Protein AF-A0A8X6V3C3-F1 (afdb_monomer_lite)

Structure (mmCIF, N/CA/C/O backbone):
data_AF-A0A8X6V3C3-F1
#
_entry.id   AF-A0A8X6V3C3-F1
#
loop_
_atom_site.group_PDB
_atom_site.id
_atom_site.type_symbol
_atom_site.label_atom_id
_atom_site.label_alt_id
_atom_site.label_comp_id
_atom_site.label_asym_id
_atom_site.label_entity_id
_atom_site.label_seq_id
_atom_site.pdbx_PDB_ins_code
_atom_site.Cartn_x
_atom_site.Cartn_y
_atom_site.Cartn_z
_atom_site.occupancy
_atom_site.B_iso_or_equiv
_atom_site.auth_seq_id
_atom_site.auth_comp_id
_atom_site.auth_asym_id
_atom_site.auth_atom_id
_atom_site.pdbx_PDB_model_num
ATOM 1 N N . MET A 1 1 ? -5.253 -5.146 3.386 1.00 90.50 1 MET A N 1
ATOM 2 C CA . MET A 1 1 ? -5.861 -4.196 2.425 1.00 90.50 1 MET A CA 1
ATOM 3 C C . MET A 1 1 ? -7.128 -4.747 1.772 1.00 90.50 1 MET A C 1
ATOM 5 O O . MET A 1 1 ? -8.187 -4.200 2.031 1.00 90.50 1 MET A O 1
ATOM 9 N N . LEU A 1 2 ? -7.064 -5.825 0.975 1.00 94.56 2 LEU A N 1
ATOM 10 C CA . LEU A 1 2 ? -8.262 -6.389 0.322 1.00 94.56 2 LEU A CA 1
ATOM 11 C C . LEU A 1 2 ? -9.306 -6.902 1.319 1.00 94.56 2 LEU A C 1
ATOM 13 O O . LEU A 1 2 ? -10.484 -6.625 1.149 1.00 94.56 2 LEU A O 1
ATOM 17 N N . LEU A 1 3 ? -8.878 -7.568 2.394 1.00 93.75 3 LEU A N 1
ATOM 18 C CA . LEU A 1 3 ? -9.788 -7.989 3.463 1.00 93.75 3 LEU A CA 1
ATOM 19 C C . LEU A 1 3 ? -10.580 -6.808 4.050 1.00 93.75 3 LEU A C 1
ATOM 21 O O . LEU A 1 3 ? -11.784 -6.911 4.242 1.00 93.75 3 LEU A O 1
ATOM 25 N N . GLU A 1 4 ? -9.918 -5.674 4.279 1.00 94.00 4 GLU A N 1
ATOM 26 C CA . GLU A 1 4 ? -10.555 -4.459 4.803 1.00 94.00 4 GLU A CA 1
ATOM 27 C C . GLU A 1 4 ? -11.560 -3.871 3.805 1.00 94.00 4 GLU A C 1
ATOM 29 O O . GLU A 1 4 ? -12.639 -3.439 4.198 1.00 94.00 4 GLU A O 1
ATOM 34 N N . PHE A 1 5 ? -11.252 -3.933 2.507 1.00 94.25 5 PHE A N 1
ATOM 35 C CA . PHE A 1 5 ? -12.194 -3.555 1.457 1.00 94.25 5 PHE A CA 1
ATOM 36 C C . PHE A 1 5 ? -13.423 -4.476 1.417 1.00 94.25 5 PHE A C 1
ATOM 38 O O . PHE A 1 5 ? -14.543 -3.981 1.348 1.00 94.25 5 PHE A O 1
ATOM 45 N N . LEU A 1 6 ? -13.235 -5.797 1.515 1.00 94.44 6 LEU A N 1
ATOM 46 C CA . LEU A 1 6 ? -14.338 -6.769 1.545 1.00 94.44 6 LEU A CA 1
ATOM 47 C C . LEU A 1 6 ? -15.208 -6.637 2.803 1.00 94.44 6 LEU A C 1
ATOM 49 O O . LEU A 1 6 ? -16.403 -6.907 2.750 1.00 94.44 6 LEU A O 1
ATOM 53 N N . ARG A 1 7 ? -14.625 -6.186 3.919 1.00 94.44 7 ARG A N 1
ATOM 54 C CA . ARG A 1 7 ? -15.348 -5.838 5.153 1.00 94.44 7 ARG A CA 1
ATOM 55 C C . ARG A 1 7 ? -16.155 -4.541 5.041 1.00 94.44 7 ARG A C 1
ATOM 57 O O . ARG A 1 7 ? -16.932 -4.247 5.940 1.00 94.44 7 ARG A O 1
ATOM 64 N N . GLY A 1 8 ? -15.986 -3.775 3.961 1.00 93.00 8 GLY A N 1
ATOM 65 C CA . GLY A 1 8 ? -16.652 -2.487 3.768 1.00 93.00 8 GLY A CA 1
ATOM 66 C C . GLY A 1 8 ? -16.016 -1.334 4.547 1.00 93.00 8 GLY A C 1
ATOM 67 O O . GLY A 1 8 ? -16.604 -0.256 4.612 1.00 93.00 8 GLY A O 1
ATOM 68 N N . ASN A 1 9 ? -14.818 -1.533 5.105 1.00 93.94 9 ASN A N 1
ATOM 69 C CA . ASN A 1 9 ? -14.149 -0.522 5.915 1.00 93.94 9 ASN A CA 1
ATOM 70 C C . ASN A 1 9 ? -13.674 0.647 5.047 1.00 93.94 9 ASN A C 1
ATOM 72 O O . ASN A 1 9 ? -13.186 0.475 3.922 1.00 93.94 9 ASN A O 1
ATOM 76 N N . ASN A 1 10 ? -13.787 1.859 5.585 1.00 92.50 10 ASN A N 1
ATOM 77 C CA . ASN A 1 10 ? -13.278 3.053 4.916 1.00 92.50 10 ASN A CA 1
ATOM 78 C C . ASN A 1 10 ? -11.744 3.170 5.051 1.00 92.50 10 ASN A C 1
ATOM 80 O O . ASN A 1 10 ? -11.089 2.398 5.748 1.00 92.50 10 ASN A O 1
ATOM 84 N N . THR A 1 11 ? -11.140 4.147 4.369 1.00 93.44 11 THR A N 1
ATOM 85 C CA . THR A 1 11 ? -9.677 4.333 4.349 1.00 93.44 11 THR A CA 1
ATOM 86 C C . THR A 1 11 ? -9.064 4.481 5.745 1.00 93.44 11 THR A C 1
ATOM 88 O O . THR A 1 11 ? -7.972 3.966 5.983 1.00 93.44 11 THR A O 1
ATOM 91 N N . MET A 1 12 ? -9.737 5.191 6.654 1.00 93.75 12 MET A N 1
ATOM 92 C CA . MET A 1 12 ? -9.214 5.474 7.993 1.00 93.75 12 MET A CA 1
ATOM 93 C C . MET A 1 12 ? -9.323 4.254 8.902 1.00 93.75 12 MET A C 1
ATOM 95 O O . MET A 1 12 ? -8.370 3.941 9.611 1.00 93.75 12 MET A O 1
ATOM 99 N N . GLU A 1 13 ? -10.438 3.531 8.823 1.00 94.69 13 GLU A N 1
ATOM 100 C CA . GLU A 1 13 ? -10.630 2.253 9.514 1.00 94.69 13 GLU A CA 1
ATOM 101 C C . GLU A 1 13 ? -9.633 1.207 9.028 1.00 94.69 13 GLU A C 1
ATOM 103 O O . GLU A 1 13 ? -8.964 0.579 9.840 1.00 94.69 13 GLU A O 1
ATOM 108 N N . ALA A 1 14 ? -9.457 1.074 7.710 1.00 94.44 14 ALA A N 1
ATOM 109 C CA . ALA A 1 14 ? -8.476 0.163 7.139 1.00 94.44 14 ALA A CA 1
ATOM 110 C C . ALA A 1 14 ? -7.053 0.513 7.599 1.00 94.44 14 ALA A C 1
ATOM 112 O O . ALA A 1 14 ? -6.296 -0.386 7.953 1.00 94.44 14 ALA A O 1
ATOM 113 N N . LYS A 1 15 ? -6.689 1.805 7.636 1.00 95.12 15 LYS A N 1
ATOM 114 C CA . LYS A 1 15 ? -5.390 2.248 8.163 1.00 95.12 15 LYS A CA 1
ATOM 115 C C . LYS A 1 15 ? -5.244 1.868 9.634 1.00 95.12 15 LYS A C 1
ATOM 117 O O . LYS A 1 15 ? -4.261 1.231 9.973 1.00 95.12 15 LYS A O 1
ATOM 122 N N . ARG A 1 16 ? -6.224 2.201 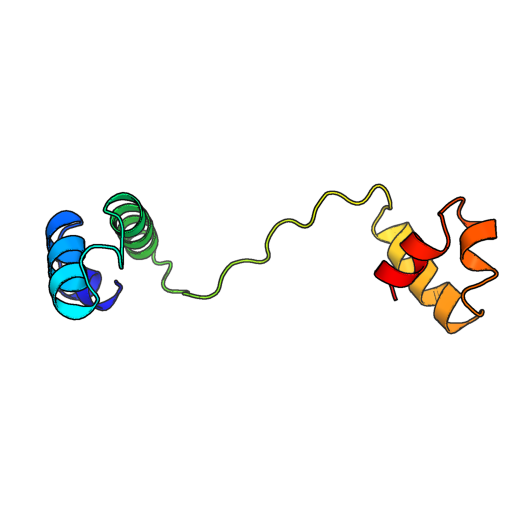10.478 1.00 94.88 16 ARG A N 1
ATOM 123 C CA . ARG A 1 16 ? -6.214 1.873 11.910 1.00 94.88 16 ARG A CA 1
ATOM 124 C C . ARG A 1 16 ? -6.077 0.369 12.142 1.00 94.88 16 ARG A C 1
ATOM 126 O O . ARG A 1 16 ? -5.162 -0.048 12.831 1.00 94.88 16 ARG A O 1
ATOM 133 N N . ASN A 1 17 ? -6.912 -0.442 11.499 1.00 93.94 17 ASN A N 1
ATOM 134 C CA . ASN A 1 17 ? -6.890 -1.897 11.655 1.00 93.94 17 ASN A CA 1
ATOM 135 C C . ASN A 1 17 ? -5.563 -2.511 11.184 1.00 93.94 17 ASN A C 1
ATOM 137 O O . ASN A 1 17 ? -5.082 -3.476 11.770 1.00 93.94 17 ASN A O 1
ATOM 141 N N . LEU A 1 18 ? -4.962 -1.966 10.121 1.00 93.19 18 LEU A N 1
ATOM 142 C CA . LEU A 1 18 ? -3.649 -2.408 9.653 1.00 93.19 18 LEU A CA 1
ATOM 143 C C . LEU A 1 18 ? -2.531 -1.948 10.594 1.00 93.19 18 LEU A C 1
ATOM 145 O O . LEU A 1 18 ? -1.634 -2.735 10.875 1.00 93.19 18 LEU A O 1
ATOM 149 N N . SER A 1 19 ? -2.596 -0.722 11.109 1.00 94.4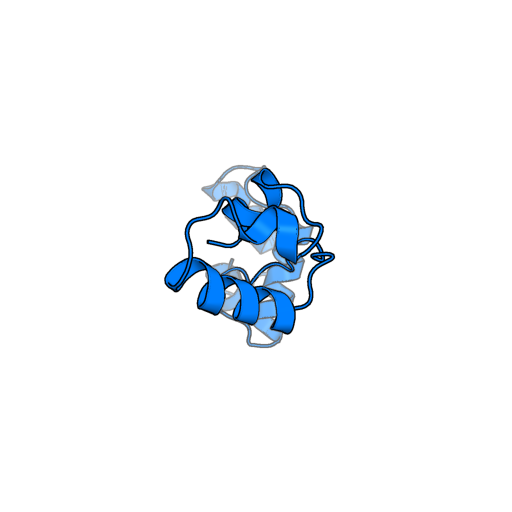4 19 SER A N 1
ATOM 150 C CA . SER A 1 19 ? -1.638 -0.201 12.085 1.00 94.44 19 SER A CA 1
ATOM 151 C C . SER A 1 19 ? -1.697 -0.957 13.417 1.00 94.44 19 SER A C 1
ATOM 153 O O . SER A 1 19 ? -0.650 -1.240 13.990 1.00 94.44 19 SER A O 1
ATOM 155 N N . ASP A 1 20 ? -2.886 -1.373 13.861 1.00 93.88 20 ASP A N 1
ATOM 156 C CA . ASP A 1 20 ? -3.080 -2.163 15.085 1.00 93.88 20 ASP A CA 1
ATOM 157 C C . ASP A 1 20 ? -2.400 -3.547 14.997 1.00 93.88 20 ASP A C 1
ATOM 159 O O . ASP A 1 20 ? -1.933 -4.076 16.003 1.00 93.88 20 ASP A O 1
ATOM 163 N N . VAL A 1 21 ? -2.324 -4.143 13.798 1.00 94.75 21 VAL A N 1
ATOM 164 C CA . VAL A 1 21 ? -1.757 -5.490 13.581 1.00 94.75 21 VAL A CA 1
ATOM 165 C C . VAL A 1 21 ? -0.286 -5.451 13.162 1.00 94.75 21 VAL A C 1
ATOM 167 O O . VAL A 1 21 ? 0.498 -6.296 13.588 1.00 94.75 21 VAL A O 1
ATOM 170 N N . PHE A 1 22 ? 0.093 -4.500 12.306 1.00 92.88 22 PHE A N 1
ATOM 171 C CA . PHE A 1 22 ? 1.410 -4.453 11.657 1.00 92.88 22 PHE A CA 1
ATOM 172 C C . PHE A 1 22 ? 2.306 -3.305 12.154 1.00 92.88 22 PHE A C 1
ATOM 174 O O . PHE A 1 22 ? 3.465 -3.230 11.752 1.00 92.88 22 PHE A O 1
ATOM 181 N N . GLY A 1 23 ? 1.795 -2.429 13.023 1.00 92.44 23 GLY A N 1
ATOM 182 C CA . GLY A 1 23 ? 2.491 -1.247 13.537 1.00 92.44 23 GLY A CA 1
ATOM 183 C C . GLY A 1 23 ? 2.116 0.049 12.808 1.00 92.44 23 GLY A C 1
ATOM 184 O O . GLY A 1 23 ? 1.696 0.043 11.650 1.00 92.44 23 GLY A O 1
ATOM 185 N N . GLU A 1 24 ? 2.289 1.189 13.486 1.00 89.81 24 GLU A N 1
ATOM 186 C CA . GLU A 1 24 ? 1.814 2.507 13.024 1.00 89.81 24 GLU A CA 1
ATOM 187 C C . GLU A 1 24 ? 2.360 2.907 11.639 1.00 89.81 24 GLU A C 1
ATOM 189 O O . GLU A 1 24 ? 1.638 3.498 10.836 1.00 89.81 24 GLU A O 1
ATOM 194 N N . GLU A 1 25 ? 3.597 2.519 11.319 1.00 90.25 25 GLU A N 1
ATOM 195 C CA . GLU A 1 25 ? 4.271 2.856 10.056 1.00 90.25 25 GLU A CA 1
ATOM 196 C C . GLU A 1 25 ? 4.022 1.855 8.916 1.00 90.25 25 GLU A C 1
ATOM 198 O O . GLU A 1 25 ? 4.502 2.057 7.801 1.00 90.25 25 GLU A O 1
ATOM 203 N N . ALA A 1 26 ? 3.253 0.786 9.152 1.00 91.00 26 ALA A N 1
ATOM 204 C CA . ALA A 1 26 ? 3.046 -0.266 8.157 1.00 91.00 26 ALA A CA 1
ATOM 205 C C . ALA A 1 26 ? 2.373 0.247 6.875 1.00 91.00 26 ALA A C 1
ATOM 207 O O . ALA A 1 26 ? 2.704 -0.183 5.768 1.00 91.00 26 ALA A O 1
ATOM 208 N N . VAL A 1 27 ? 1.411 1.168 7.010 1.00 92.19 27 VAL A N 1
ATOM 209 C CA . VAL A 1 27 ? 0.687 1.754 5.878 1.00 92.19 27 VAL A CA 1
ATOM 210 C C . VAL A 1 27 ? 0.318 3.213 6.118 1.00 92.19 27 VAL A C 1
ATOM 212 O O . VAL A 1 27 ? -0.189 3.604 7.165 1.00 92.19 27 VAL A O 1
ATOM 215 N N . THR A 1 28 ? 0.479 4.033 5.080 1.00 94.25 28 THR A N 1
ATOM 216 C CA . THR A 1 28 ? -0.038 5.406 5.093 1.00 94.25 28 THR A CA 1
ATOM 217 C C . THR A 1 28 ? -1.505 5.447 4.662 1.00 94.25 28 THR A C 1
ATOM 219 O O . THR A 1 28 ? -1.970 4.611 3.878 1.00 94.25 28 THR A O 1
ATOM 222 N N . ALA A 1 29 ? -2.230 6.487 5.085 1.00 93.75 29 ALA A N 1
ATOM 223 C CA . ALA A 1 29 ? -3.595 6.738 4.617 1.00 93.75 29 ALA A CA 1
ATOM 224 C C . ALA A 1 29 ? -3.667 6.870 3.080 1.00 93.75 29 ALA A C 1
ATOM 226 O O . ALA A 1 29 ? -4.603 6.378 2.451 1.00 93.75 29 ALA A O 1
ATOM 227 N N . ARG A 1 30 ? -2.635 7.455 2.452 1.00 95.69 30 ARG A N 1
ATOM 228 C CA . ARG A 1 30 ? -2.531 7.586 0.989 1.00 95.69 30 ARG A CA 1
ATOM 229 C C . ARG A 1 30 ? -2.412 6.229 0.296 1.00 95.69 30 ARG A C 1
ATOM 231 O O . ARG A 1 30 ? -3.042 6.014 -0.740 1.00 95.69 30 ARG A O 1
ATOM 238 N N . THR A 1 31 ? -1.622 5.312 0.855 1.00 94.19 31 THR A N 1
ATOM 239 C CA . THR A 1 31 ? -1.526 3.931 0.361 1.00 94.19 31 THR A CA 1
ATOM 240 C C . THR A 1 31 ? -2.879 3.238 0.468 1.00 94.19 31 THR A C 1
ATOM 242 O O . THR A 1 31 ? -3.333 2.634 -0.505 1.00 94.19 31 THR A O 1
ATOM 245 N N . CYS A 1 32 ? -3.562 3.399 1.604 1.00 95.00 32 CYS A N 1
ATOM 246 C CA . CYS A 1 32 ? -4.880 2.814 1.819 1.00 95.00 32 CYS A CA 1
ATOM 247 C C . CYS A 1 32 ? -5.899 3.312 0.785 1.00 95.00 32 CYS A C 1
ATOM 249 O O . CYS A 1 32 ? -6.563 2.513 0.126 1.00 95.00 32 CYS A O 1
ATOM 251 N N . GLN A 1 33 ? -5.955 4.627 0.567 1.00 95.88 33 GLN A N 1
ATOM 252 C CA . GLN A 1 33 ? -6.851 5.248 -0.405 1.00 95.88 33 GLN A CA 1
ATOM 253 C C . GLN A 1 33 ? -6.610 4.728 -1.828 1.00 95.88 33 GLN A C 1
ATOM 255 O O . GLN A 1 33 ? -7.562 4.386 -2.528 1.00 95.88 33 GLN A O 1
ATOM 260 N N . ARG A 1 34 ? -5.341 4.644 -2.255 1.00 95.19 34 ARG A N 1
ATOM 261 C CA . ARG A 1 34 ? -4.968 4.140 -3.587 1.00 95.19 34 ARG A CA 1
ATOM 262 C C . ARG A 1 34 ? -5.454 2.710 -3.808 1.00 95.19 34 ARG A C 1
ATOM 264 O O . ARG A 1 34 ? -6.016 2.421 -4.859 1.00 95.19 34 ARG A O 1
ATOM 271 N N . TRP A 1 35 ? -5.268 1.832 -2.826 1.00 95.50 35 TRP A N 1
ATOM 272 C CA . TRP A 1 35 ? -5.723 0.447 -2.930 1.00 95.50 35 TRP A CA 1
ATOM 273 C C . TRP A 1 35 ? -7.245 0.323 -2.919 1.00 95.50 35 TRP A C 1
ATOM 275 O O . TRP A 1 35 ? -7.791 -0.382 -3.761 1.00 95.50 35 TRP A O 1
ATOM 285 N N . LEU A 1 36 ? -7.945 1.043 -2.036 1.00 94.69 36 LEU A N 1
ATOM 286 C CA . LEU A 1 36 ? -9.412 1.036 -2.023 1.00 94.69 36 LEU A CA 1
ATOM 287 C C . LEU A 1 36 ? -9.989 1.533 -3.357 1.00 94.69 36 LEU A C 1
ATOM 289 O O . LEU A 1 36 ? -10.960 0.965 -3.847 1.00 94.69 36 LEU A O 1
ATOM 293 N N . ALA A 1 37 ? -9.382 2.553 -3.970 1.00 95.06 37 ALA A N 1
ATOM 294 C CA . ALA A 1 37 ? -9.773 3.021 -5.297 1.00 95.06 37 ALA A CA 1
ATOM 295 C C . ALA A 1 37 ? -9.552 1.947 -6.378 1.00 95.06 37 ALA A C 1
ATOM 297 O O . ALA A 1 37 ? -10.450 1.706 -7.181 1.00 95.06 37 ALA A O 1
ATOM 298 N N . LYS A 1 38 ? -8.404 1.252 -6.364 1.00 94.62 38 LYS A N 1
ATOM 299 C CA . LYS A 1 38 ? -8.129 0.125 -7.274 1.00 94.62 38 LYS A CA 1
ATOM 300 C C . LYS A 1 38 ? -9.164 -0.996 -7.134 1.00 94.62 38 LYS A C 1
ATOM 302 O O . LYS A 1 38 ? -9.694 -1.456 -8.141 1.00 94.62 38 LYS A O 1
ATOM 307 N N . PHE A 1 39 ? -9.513 -1.383 -5.908 1.00 95.31 39 PHE A N 1
ATOM 308 C CA . PHE A 1 39 ? -10.496 -2.443 -5.671 1.00 95.31 39 PHE A CA 1
ATOM 309 C C . PHE A 1 39 ? -11.909 -2.065 -6.126 1.00 95.31 39 PHE A C 1
ATOM 311 O O . PHE A 1 39 ? -12.608 -2.903 -6.688 1.00 95.31 39 PHE A O 1
ATOM 318 N N . ARG A 1 40 ? -12.316 -0.797 -5.973 1.00 94.62 40 ARG A N 1
ATOM 319 C CA . ARG A 1 40 ? -13.595 -0.293 -6.516 1.00 94.62 40 ARG A CA 1
ATOM 320 C C . ARG A 1 40 ? -13.674 -0.387 -8.040 1.00 94.62 40 ARG A C 1
ATOM 322 O O . ARG A 1 40 ? -14.764 -0.523 -8.579 1.00 94.62 40 ARG A O 1
ATOM 329 N N . LEU A 1 41 ? -12.529 -0.322 -8.714 1.00 95.69 41 LEU A N 1
ATOM 330 C CA . LEU A 1 41 ? -12.403 -0.481 -10.163 1.00 95.69 41 LEU A CA 1
ATOM 331 C C . LEU A 1 41 ? -12.218 -1.952 -10.591 1.00 95.69 41 LEU A C 1
ATOM 333 O O . LEU A 1 41 ? -12.025 -2.219 -11.771 1.00 95.69 41 LEU A O 1
ATOM 337 N N . GLY A 1 42 ? -12.256 -2.907 -9.653 1.00 94.75 42 GLY A N 1
ATOM 338 C CA . GLY A 1 42 ? -12.085 -4.336 -9.935 1.00 94.75 42 GLY A CA 1
ATOM 339 C C . GLY A 1 42 ? -10.630 -4.803 -10.064 1.00 94.75 42 GLY A C 1
ATOM 340 O O . GLY A 1 42 ? -10.385 -5.951 -10.430 1.00 94.75 42 GLY A O 1
ATOM 341 N N . TYR A 1 43 ? -9.645 -3.955 -9.749 1.00 94.31 43 TYR A N 1
ATOM 342 C CA . TYR A 1 43 ? -8.231 -4.335 -9.789 1.00 94.31 43 TYR A CA 1
ATOM 343 C C . TYR A 1 43 ? -7.804 -5.008 -8.484 1.00 94.31 43 TYR A C 1
ATOM 345 O O . TYR A 1 43 ? -7.459 -4.336 -7.512 1.00 94.31 43 TYR A O 1
ATOM 353 N N . PHE A 1 44 ? -7.780 -6.341 -8.484 1.00 93.00 44 PHE A N 1
ATOM 354 C CA . PHE A 1 44 ? -7.398 -7.161 -7.325 1.00 93.00 44 PHE A CA 1
ATOM 355 C C . PHE A 1 44 ? -5.974 -7.734 -7.395 1.00 93.00 44 PHE A C 1
ATOM 357 O O . PHE A 1 44 ? -5.555 -8.444 -6.483 1.00 93.00 44 PHE A O 1
ATOM 364 N N . SER A 1 45 ? -5.218 -7.431 -8.456 1.00 90.25 45 SER A N 1
ATOM 365 C CA . SER A 1 45 ? -3.822 -7.863 -8.574 1.00 90.25 45 SER A CA 1
ATOM 366 C C . SER A 1 45 ? -2.924 -7.105 -7.596 1.00 90.25 45 SER A C 1
ATOM 368 O O . SER A 1 45 ? -2.948 -5.874 -7.535 1.00 90.25 45 SER A O 1
ATOM 370 N N . PHE A 1 46 ? -2.102 -7.855 -6.863 1.00 88.44 46 PHE A N 1
ATOM 371 C CA . PHE A 1 46 ? -1.053 -7.324 -5.987 1.00 88.44 46 PHE A CA 1
ATOM 372 C C . PHE A 1 46 ? 0.328 -7.303 -6.639 1.00 88.44 46 PHE A C 1
ATOM 374 O O . PHE A 1 46 ? 1.284 -6.837 -6.025 1.00 88.44 46 PHE A O 1
ATOM 381 N N . ILE A 1 47 ? 0.437 -7.823 -7.861 1.00 89.50 47 ILE A N 1
ATOM 382 C CA . ILE A 1 47 ? 1.688 -7.822 -8.605 1.00 89.50 47 ILE A CA 1
ATOM 383 C C . ILE A 1 47 ? 1.921 -6.414 -9.142 1.00 89.50 47 ILE A C 1
ATOM 385 O O . ILE A 1 47 ? 1.041 -5.842 -9.790 1.00 89.50 47 ILE A O 1
ATOM 389 N N . ASP A 1 48 ? 3.101 -5.866 -8.855 1.00 86.00 48 ASP A N 1
ATOM 390 C CA . ASP A 1 48 ? 3.555 -4.618 -9.457 1.00 86.00 48 ASP A CA 1
ATOM 391 C C . ASP A 1 48 ? 3.564 -4.778 -10.982 1.00 86.00 48 ASP A C 1
ATOM 393 O O . ASP A 1 48 ? 4.162 -5.708 -11.527 1.00 86.00 48 ASP A O 1
ATOM 397 N N . GLU A 1 49 ? 2.905 -3.852 -11.674 1.00 84.44 49 GLU A N 1
ATOM 398 C CA . GLU A 1 49 ? 3.011 -3.756 -13.126 1.00 84.44 49 GLU A CA 1
ATOM 399 C C . GLU A 1 49 ? 4.470 -3.518 -13.525 1.00 84.44 49 GLU A C 1
ATOM 401 O O . GLU A 1 49 ? 5.255 -2.929 -12.768 1.00 84.44 49 GLU A O 1
ATOM 406 N N . SER A 1 50 ? 4.837 -3.968 -14.730 1.00 84.25 50 SER A N 1
ATOM 407 C CA . SER A 1 50 ? 6.178 -3.758 -15.267 1.00 84.25 50 SER A CA 1
ATOM 408 C C . SER A 1 50 ? 6.528 -2.279 -15.173 1.00 84.25 50 SER A C 1
ATOM 410 O O . SER A 1 50 ? 5.889 -1.433 -15.805 1.00 84.25 50 SER A O 1
ATOM 412 N N . ARG A 1 51 ? 7.537 -1.955 -14.367 1.00 80.75 51 ARG A N 1
ATOM 413 C CA . ARG A 1 51 ? 7.955 -0.567 -14.223 1.00 80.75 51 ARG A CA 1
ATOM 414 C C . ARG A 1 51 ? 8.546 -0.101 -15.542 1.00 80.75 51 ARG A C 1
ATOM 416 O O . ARG A 1 51 ? 9.305 -0.832 -16.175 1.00 80.75 51 ARG A O 1
ATOM 423 N N . SER A 1 52 ? 8.225 1.127 -15.939 1.00 78.38 52 SER A N 1
ATOM 424 C CA . SER A 1 52 ? 8.897 1.761 -17.067 1.00 78.38 52 SER A CA 1
ATOM 425 C C . SER A 1 52 ? 10.402 1.750 -16.797 1.00 78.38 52 SER A C 1
ATOM 427 O O . SER A 1 52 ? 10.859 2.337 -15.809 1.00 78.38 52 SER A O 1
ATOM 429 N N . ARG A 1 53 ? 11.174 1.069 -17.649 1.00 73.94 53 ARG A N 1
ATOM 430 C CA . ARG A 1 53 ? 12.635 1.156 -17.595 1.00 73.94 53 ARG A CA 1
ATOM 431 C C . ARG A 1 53 ? 13.035 2.603 -17.881 1.00 73.94 53 ARG A C 1
ATOM 433 O O . ARG A 1 53 ? 12.307 3.344 -18.544 1.00 73.94 53 ARG A O 1
ATOM 440 N N . ARG A 1 54 ? 14.207 3.011 -17.390 1.00 78.50 54 ARG A N 1
ATOM 441 C CA . ARG A 1 54 ? 14.840 4.248 -17.857 1.00 78.50 54 ARG A CA 1
ATOM 442 C C . ARG A 1 54 ? 14.882 4.205 -19.393 1.00 78.50 54 ARG A C 1
ATOM 444 O O . ARG A 1 54 ? 15.319 3.175 -19.910 1.00 78.50 54 ARG A O 1
ATOM 451 N N . PRO A 1 55 ? 14.431 5.257 -20.100 1.00 68.44 55 PRO A N 1
ATOM 452 C CA . PRO A 1 55 ? 14.445 5.263 -21.556 1.00 68.44 55 PRO A CA 1
ATOM 453 C C . PRO A 1 55 ? 15.870 4.984 -22.036 1.00 68.44 55 PRO A C 1
ATOM 455 O O . PRO A 1 55 ? 16.812 5.687 -21.660 1.00 68.44 55 PRO A O 1
ATOM 458 N N . SER A 1 56 ? 16.032 3.898 -22.787 1.00 64.31 56 SER A N 1
ATOM 459 C CA . SER A 1 56 ? 17.289 3.563 -23.438 1.00 64.31 56 SER A CA 1
ATOM 460 C C . SER A 1 56 ? 17.441 4.447 -24.669 1.00 64.31 56 SER A C 1
ATOM 462 O O . SER A 1 56 ? 16.508 4.610 -25.448 1.00 64.31 56 SER A O 1
ATOM 464 N N . ASN A 1 57 ? 18.644 4.977 -24.893 1.00 71.31 57 ASN A N 1
ATOM 465 C CA . ASN A 1 57 ? 18.973 5.682 -26.140 1.00 71.31 57 ASN A CA 1
ATOM 466 C C . ASN A 1 57 ? 19.031 4.734 -27.357 1.00 71.31 57 ASN A C 1
ATOM 468 O O . ASN A 1 57 ? 19.316 5.166 -28.469 1.00 71.31 57 ASN A O 1
ATOM 472 N N . ILE A 1 58 ? 18.814 3.436 -27.138 1.00 66.88 58 ILE A N 1
ATOM 473 C CA . ILE A 1 58 ? 18.882 2.377 -28.136 1.00 66.88 58 ILE A CA 1
ATOM 474 C C . ILE A 1 58 ? 17.448 1.920 -28.405 1.00 66.88 58 ILE A C 1
ATOM 476 O O . ILE A 1 58 ? 16.741 1.538 -27.472 1.00 66.88 58 ILE A O 1
ATOM 480 N N . SER A 1 59 ? 17.038 1.987 -29.675 1.00 75.12 59 SER A N 1
ATOM 481 C CA . SER A 1 59 ? 15.756 1.457 -30.154 1.00 75.12 59 SER A CA 1
ATOM 482 C C . SER A 1 59 ? 15.691 -0.058 -29.958 1.00 75.12 59 SER A C 1
ATOM 484 O O . SER A 1 59 ? 16.690 -0.756 -30.148 1.00 75.12 59 SER A O 1
ATOM 486 N N . ASP A 1 60 ? 14.501 -0.584 -29.670 1.00 73.75 60 ASP A N 1
ATOM 487 C CA . ASP A 1 60 ? 14.262 -2.022 -29.518 1.00 73.75 60 ASP A CA 1
ATOM 488 C C . ASP A 1 60 ? 14.689 -2.828 -30.758 1.00 73.75 60 ASP A C 1
ATOM 490 O O . ASP A 1 60 ? 15.070 -3.993 -30.655 1.00 73.75 60 ASP A O 1
ATOM 494 N N . GLU A 1 61 ? 14.650 -2.223 -31.949 1.00 72.56 61 GLU A N 1
ATOM 495 C CA . GLU A 1 61 ? 15.133 -2.848 -33.187 1.00 72.56 61 GLU A CA 1
ATOM 496 C C . GLU A 1 61 ? 16.650 -3.028 -33.184 1.00 72.56 61 GLU A C 1
ATOM 498 O O . GLU A 1 61 ? 17.150 -4.095 -33.546 1.00 72.56 61 GLU A O 1
ATOM 503 N N . VAL A 1 62 ? 17.374 -2.012 -32.711 1.00 67.88 62 VAL A N 1
ATOM 504 C CA . VAL A 1 62 ? 18.828 -2.065 -32.547 1.00 67.88 62 VAL A CA 1
ATOM 505 C C . VAL A 1 62 ? 19.180 -3.081 -31.462 1.00 67.88 62 VAL A C 1
ATOM 507 O O . VAL A 1 62 ? 20.074 -3.895 -31.670 1.00 67.88 62 VAL A O 1
ATOM 510 N N . GLN A 1 63 ? 18.423 -3.131 -30.360 1.00 66.62 63 GLN A N 1
ATOM 511 C CA . GLN A 1 63 ? 18.619 -4.127 -29.303 1.00 66.62 63 GLN A CA 1
ATOM 512 C C . GLN A 1 63 ? 18.405 -5.563 -29.814 1.00 66.62 63 GLN A C 1
ATOM 514 O O . GLN A 1 63 ? 19.241 -6.437 -29.581 1.00 66.62 63 GLN A O 1
ATOM 519 N N . ARG A 1 64 ? 17.324 -5.823 -30.563 1.00 71.00 64 ARG A N 1
ATOM 520 C CA . ARG A 1 64 ? 17.078 -7.140 -31.182 1.00 71.00 64 ARG A CA 1
ATOM 521 C C . ARG A 1 64 ? 18.172 -7.512 -32.184 1.00 71.00 64 ARG A C 1
ATOM 523 O O . ARG A 1 64 ? 18.614 -8.663 -32.208 1.00 71.00 64 ARG A O 1
ATOM 530 N N . GLY A 1 65 ? 18.633 -6.546 -32.979 1.00 70.06 65 GLY A N 1
ATOM 531 C CA . GLY A 1 65 ? 19.769 -6.717 -33.884 1.00 70.06 65 GLY A CA 1
ATOM 532 C C . GLY A 1 65 ? 21.054 -7.081 -33.138 1.00 70.06 65 GLY A C 1
ATOM 533 O O . GLY A 1 65 ? 21.744 -8.019 -33.534 1.00 70.06 65 GLY A O 1
ATOM 534 N N . MET A 1 66 ? 21.334 -6.412 -32.017 1.00 63.34 66 MET A N 1
ATOM 535 C CA . MET A 1 66 ? 22.497 -6.687 -31.172 1.00 63.34 66 MET A CA 1
ATOM 536 C C . MET A 1 66 ? 22.467 -8.087 -30.568 1.00 63.34 66 MET A C 1
ATOM 538 O O . MET A 1 66 ? 23.492 -8.754 -30.610 1.00 63.34 66 MET A O 1
ATOM 542 N N . ILE A 1 67 ? 21.328 -8.566 -30.059 1.00 65.56 67 ILE A N 1
ATOM 543 C CA . ILE A 1 67 ? 21.208 -9.936 -29.523 1.00 65.56 67 ILE A CA 1
ATOM 544 C C . ILE A 1 67 ? 21.493 -10.961 -30.629 1.00 65.56 67 ILE A C 1
ATOM 546 O O . ILE A 1 67 ? 22.273 -11.895 -30.434 1.00 65.56 67 ILE A O 1
ATOM 550 N N . LYS A 1 68 ? 20.923 -10.748 -31.824 1.00 62.09 68 LYS A N 1
ATOM 551 C CA . LYS A 1 68 ? 21.144 -11.617 -32.987 1.00 62.09 68 LYS A CA 1
ATOM 552 C C . LYS A 1 68 ? 22.610 -11.624 -33.436 1.00 62.09 68 LYS A C 1
ATOM 554 O O . LYS A 1 68 ? 23.122 -12.680 -33.791 1.00 62.09 68 LYS A O 1
ATOM 559 N N . ILE A 1 69 ? 23.284 -10.472 -33.391 1.00 60.84 69 ILE A N 1
ATOM 560 C CA . ILE A 1 69 ? 24.695 -10.330 -33.776 1.00 60.84 69 ILE A CA 1
ATOM 561 C C . ILE A 1 69 ? 25.646 -10.846 -32.682 1.00 60.84 69 ILE A C 1
ATOM 563 O O . ILE A 1 69 ? 26.610 -11.527 -33.019 1.00 60.84 69 ILE A O 1
ATOM 567 N N . ASN A 1 70 ? 25.388 -10.596 -31.394 1.00 57.94 70 ASN A N 1
ATOM 568 C CA . ASN A 1 70 ? 26.201 -11.101 -30.273 1.00 57.94 70 ASN A CA 1
ATOM 569 C C . ASN A 1 70 ? 26.169 -12.633 -30.182 1.00 57.94 70 ASN A C 1
ATOM 571 O O . ASN A 1 70 ? 27.196 -13.241 -29.898 1.00 57.94 70 ASN A O 1
ATOM 575 N N . LEU A 1 71 ? 25.033 -13.273 -30.492 1.00 55.50 71 LEU A N 1
ATOM 576 C CA . LEU A 1 71 ? 24.968 -14.734 -30.655 1.00 55.50 71 LEU A CA 1
ATOM 577 C C . LEU A 1 71 ? 25.909 -15.243 -31.762 1.00 55.50 71 LEU A C 1
ATOM 579 O O . LEU A 1 71 ? 26.354 -16.386 -31.711 1.00 55.50 71 LEU A O 1
ATOM 583 N N . THR A 1 72 ? 26.225 -14.405 -32.752 1.00 55.31 72 THR A N 1
ATOM 584 C CA . THR A 1 72 ? 27.105 -14.758 -33.876 1.00 55.31 72 THR A CA 1
ATOM 585 C C . THR A 1 72 ? 28.552 -14.275 -33.735 1.00 55.31 72 THR A C 1
ATOM 587 O O . THR A 1 72 ? 29.431 -14.844 -34.378 1.00 55.31 72 THR A O 1
ATOM 590 N N . LEU A 1 73 ? 28.842 -13.248 -32.927 1.00 52.75 73 LEU A N 1
ATOM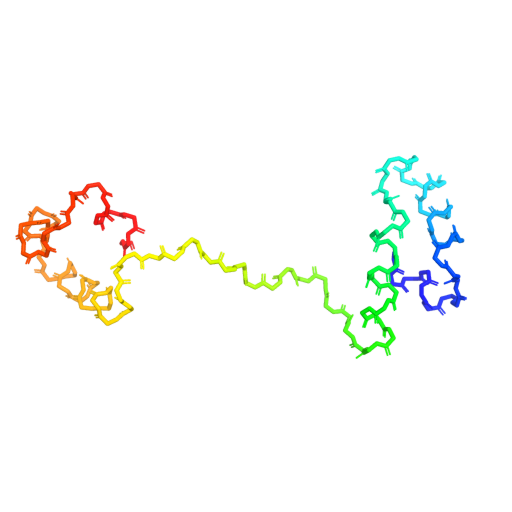 591 C CA . LEU A 1 73 ? 30.172 -12.643 -32.805 1.00 52.75 73 LEU A CA 1
ATOM 592 C C . LEU A 1 73 ? 30.428 -12.114 -31.386 1.00 52.75 73 LEU A C 1
ATOM 594 O O . LEU A 1 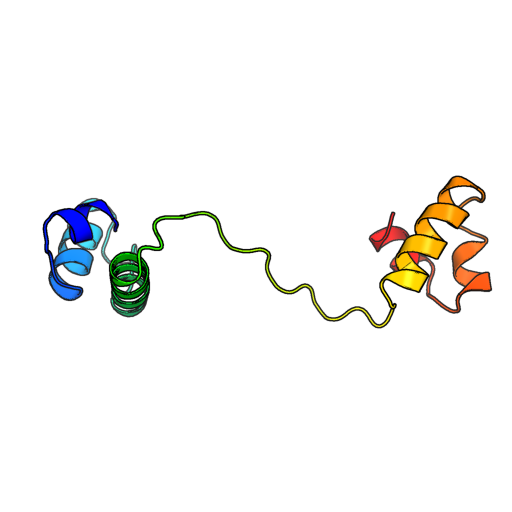73 ? 29.655 -11.323 -30.857 1.00 52.75 73 LEU A O 1
ATOM 598 N N . THR A 1 74 ? 31.571 -12.503 -30.815 1.00 51.84 74 THR A N 1
ATOM 599 C CA . THR A 1 74 ? 32.054 -12.127 -29.477 1.00 51.84 74 THR A CA 1
ATOM 600 C C . THR A 1 74 ? 32.033 -10.609 -29.237 1.00 51.84 74 THR A C 1
ATOM 602 O O . THR A 1 74 ? 32.431 -9.825 -30.105 1.00 51.84 74 THR A O 1
ATOM 605 N N . SER A 1 75 ? 31.659 -10.216 -28.013 1.00 54.97 75 SER A N 1
ATOM 606 C CA . SER A 1 75 ? 31.329 -8.870 -27.504 1.00 54.97 75 SER A CA 1
ATOM 607 C C . SER A 1 75 ? 32.314 -7.724 -27.801 1.00 54.97 75 SER A C 1
ATOM 609 O O . SER A 1 75 ? 31.998 -6.563 -27.565 1.00 54.97 75 SER A O 1
ATOM 611 N N . ILE A 1 76 ? 33.507 -8.013 -28.324 1.00 51.47 76 ILE A N 1
ATOM 612 C CA . ILE A 1 76 ? 34.508 -7.007 -28.706 1.00 51.47 76 ILE A CA 1
ATOM 613 C C . ILE A 1 76 ? 34.104 -6.292 -30.008 1.00 51.47 76 ILE A C 1
ATOM 615 O O . ILE A 1 76 ? 34.336 -5.095 -30.160 1.00 51.47 76 ILE A O 1
ATOM 619 N N . LYS A 1 77 ? 33.459 -6.994 -30.952 1.00 53.50 77 LYS A N 1
ATOM 620 C CA . LYS A 1 77 ? 33.103 -6.415 -32.263 1.00 53.50 77 LYS A CA 1
ATOM 621 C C . LYS A 1 77 ? 31.855 -5.528 -32.232 1.00 53.50 77 LYS A C 1
ATOM 623 O O . LYS A 1 77 ? 31.672 -4.711 -33.132 1.00 53.50 77 LYS A O 1
ATOM 628 N N . THR A 1 78 ? 31.005 -5.658 -31.216 1.00 54.97 78 THR A N 1
ATOM 629 C CA . THR A 1 78 ? 29.720 -4.946 -31.145 1.00 54.97 78 THR A CA 1
ATOM 630 C C . THR A 1 78 ? 29.861 -3.489 -30.707 1.00 54.97 78 THR A C 1
ATOM 63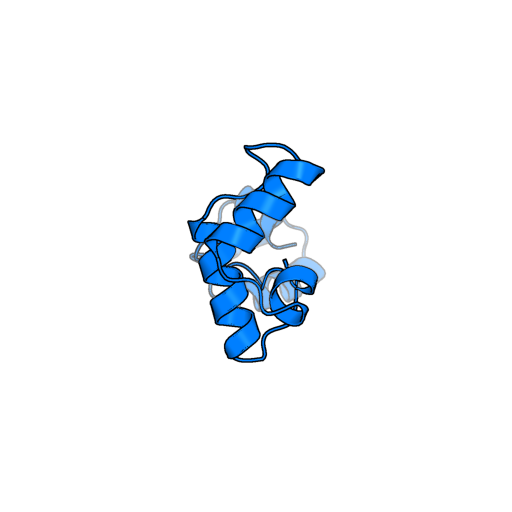2 O O . THR A 1 78 ? 29.205 -2.630 -31.291 1.00 54.97 78 THR A O 1
ATOM 635 N N . GLY A 1 79 ? 30.772 -3.172 -29.777 1.00 52.75 79 GLY A N 1
ATOM 636 C CA . GLY A 1 79 ? 31.042 -1.782 -29.375 1.00 52.75 79 GLY A CA 1
ATOM 637 C C . GLY A 1 79 ? 31.555 -0.905 -30.526 1.00 52.75 79 GLY A C 1
ATOM 638 O O . GLY A 1 79 ? 31.122 0.234 -30.687 1.00 52.75 79 GLY A O 1
ATOM 639 N N . PHE A 1 80 ? 32.405 -1.467 -31.393 1.00 57.12 80 PHE A N 1
ATOM 640 C CA . PHE A 1 80 ? 32.926 -0.768 -32.572 1.00 57.12 80 PHE A CA 1
ATOM 641 C C . PHE A 1 80 ? 31.869 -0.585 -33.676 1.00 57.12 80 PHE A C 1
ATOM 643 O O . PHE A 1 80 ? 31.819 0.470 -34.298 1.00 57.12 80 PHE A O 1
ATOM 650 N N . MET A 1 81 ? 31.002 -1.582 -33.908 1.00 55.03 81 MET A N 1
ATOM 651 C CA . MET A 1 81 ? 29.984 -1.508 -34.971 1.00 55.03 81 MET A CA 1
ATOM 652 C C . MET A 1 81 ? 28.845 -0.527 -34.680 1.00 55.03 81 MET A C 1
ATOM 654 O O . MET A 1 81 ? 28.294 0.042 -35.617 1.00 55.03 81 MET A O 1
ATOM 658 N N . PHE A 1 82 ? 28.471 -0.342 -33.413 1.00 57.41 82 PHE A N 1
ATOM 659 C CA . PHE A 1 82 ? 27.253 0.397 -33.055 1.00 57.41 82 PHE A CA 1
ATOM 660 C C . PHE A 1 82 ? 27.511 1.723 -32.330 1.00 57.41 82 PHE A C 1
ATOM 662 O O . PHE A 1 82 ? 26.560 2.390 -31.932 1.00 57.41 82 PHE A O 1
ATOM 669 N N . GLY A 1 83 ? 28.776 2.125 -32.159 1.00 61.16 83 GLY A N 1
ATOM 670 C CA . GLY A 1 83 ? 29.128 3.391 -31.503 1.00 61.16 83 GLY A CA 1
ATOM 671 C C . GLY A 1 83 ? 28.732 3.452 -30.023 1.00 61.16 83 GLY A C 1
ATOM 672 O O . GLY A 1 83 ? 28.620 4.537 -29.456 1.00 61.16 83 GLY A O 1
ATOM 673 N N . ILE A 1 84 ? 28.504 2.296 -29.395 1.00 62.78 84 ILE A N 1
ATOM 674 C CA . ILE A 1 84 ? 28.161 2.182 -27.977 1.00 62.78 84 ILE A CA 1
ATOM 675 C C . ILE A 1 84 ? 29.375 1.711 -27.179 1.00 62.78 84 ILE A C 1
ATOM 677 O O . ILE A 1 84 ? 30.177 0.899 -27.642 1.00 62.78 84 ILE A O 1
ATOM 681 N N . HIS A 1 85 ? 29.501 2.201 -25.947 1.00 60.44 85 HIS A N 1
ATOM 682 C CA . HIS A 1 85 ? 30.579 1.773 -25.066 1.00 60.44 85 HIS A CA 1
ATOM 683 C C . HIS A 1 85 ? 30.411 0.293 -24.687 1.00 60.44 85 HIS A C 1
ATOM 685 O O . HIS A 1 85 ? 29.298 -0.173 -24.439 1.00 60.44 85 HIS A O 1
ATOM 691 N N . GLN A 1 86 ? 31.517 -0.450 -24.614 1.00 55.34 86 GLN A N 1
ATOM 692 C CA . GLN A 1 86 ? 31.520 -1.900 -24.376 1.00 55.34 86 GLN A CA 1
ATOM 693 C C . GLN A 1 86 ? 30.752 -2.302 -23.105 1.00 55.34 86 GLN A C 1
ATOM 695 O O . GLN A 1 86 ? 30.061 -3.317 -23.098 1.00 55.34 86 GLN A O 1
ATOM 700 N N . THR A 1 87 ? 30.827 -1.493 -22.045 1.00 58.12 87 THR A N 1
ATOM 701 C CA . THR A 1 87 ? 30.089 -1.742 -20.794 1.00 58.12 87 THR A CA 1
ATOM 702 C C . THR A 1 87 ? 28.580 -1.651 -20.988 1.00 58.12 87 THR A C 1
ATOM 704 O O . THR A 1 87 ? 27.844 -2.460 -20.444 1.00 58.12 87 THR A O 1
ATOM 707 N N . THR A 1 88 ? 28.121 -0.723 -21.829 1.00 58.03 88 THR A N 1
ATOM 708 C CA . THR A 1 88 ? 26.709 -0.573 -22.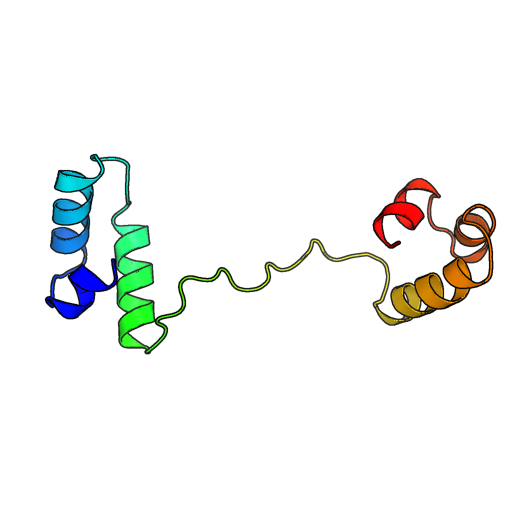182 1.00 58.03 88 THR A CA 1
ATOM 709 C C . THR A 1 88 ? 26.214 -1.762 -22.997 1.00 58.03 88 THR A C 1
ATOM 711 O O . THR A 1 88 ? 25.071 -2.148 -22.829 1.00 58.03 88 THR A O 1
ATOM 714 N N . ALA A 1 89 ? 27.054 -2.384 -23.832 1.00 58.19 89 ALA A N 1
ATOM 715 C CA . ALA A 1 89 ? 26.672 -3.560 -24.618 1.00 58.19 89 ALA A CA 1
ATOM 716 C C . ALA A 1 89 ? 26.431 -4.824 -23.765 1.00 58.19 89 ALA A C 1
ATOM 718 O O . ALA A 1 89 ? 25.626 -5.663 -24.163 1.00 58.19 89 ALA A O 1
ATOM 719 N N . LEU A 1 90 ? 27.103 -4.958 -22.614 1.00 59.25 90 LEU A N 1
ATOM 720 C CA . LEU A 1 90 ? 26.927 -6.094 -21.697 1.00 59.25 90 LEU A CA 1
ATOM 721 C C . LEU A 1 90 ? 25.591 -6.050 -20.943 1.00 59.25 90 LEU A C 1
ATOM 723 O O . LEU A 1 90 ? 25.029 -7.103 -20.678 1.00 59.25 90 LEU A O 1
ATOM 727 N N . ASP A 1 91 ? 25.041 -4.862 -20.676 1.00 60.03 91 ASP A N 1
ATOM 728 C CA . ASP A 1 91 ? 23.744 -4.691 -19.994 1.00 60.03 91 ASP A CA 1
ATOM 729 C C . ASP A 1 91 ? 22.527 -5.148 -20.835 1.00 60.03 91 ASP A C 1
ATOM 731 O O . ASP A 1 91 ? 21.385 -5.110 -20.359 1.00 60.03 91 ASP A O 1
ATOM 735 N N . TYR A 1 92 ? 22.753 -5.521 -22.102 1.00 55.44 92 TYR A N 1
ATOM 736 C CA . TYR A 1 92 ? 21.727 -5.964 -23.056 1.00 55.44 92 TYR A CA 1
ATOM 737 C C . TYR A 1 92 ? 21.896 -7.418 -23.533 1.00 55.44 92 TYR A C 1
ATOM 739 O O . TYR A 1 92 ? 21.132 -7.836 -24.408 1.00 55.44 92 TYR A O 1
ATOM 747 N N . ILE A 1 93 ? 22.880 -8.160 -23.009 1.00 51.94 93 ILE A N 1
ATOM 748 C CA . ILE A 1 93 ? 23.002 -9.623 -23.169 1.00 51.94 93 ILE A CA 1
ATOM 749 C C . ILE A 1 93 ? 22.258 -10.287 -22.012 1.00 51.94 93 ILE A C 1
ATOM 751 O O . ILE A 1 93 ? 21.504 -11.244 -22.291 1.00 51.94 93 ILE A O 1
#

Organism: Trichonephila clavipes (NCBI:txid2585209)

Sequence (93 aa):
MLLEFLRGNNTMEAKRNLSDVFGEEAVTARTCQRWLAKFRLGYFSFIDESRSRRPSNISDEVQRGMIKINLTLTSIKTGFMFGIHQTTALDYI

Secondary structure (DSSP, 8-state):
-HHHHHTT--HHHHHHHHHHHH-TTS--HHHHHHHHHHHHTT----SPP-PPPPPPSS-HHHHHHHHHHHTTS-THHHHHHHT--HHHHHTT-

Radius of gyration: 23.21 Å; chains: 1; bounding box: 51×22×50 Å

InterPro domains:
  IPR041426 Mos1 transposase, HTH domain [PF17906] (1-41)
  IPR052709 Transposase-Methyltransferase Hybrid [PTHR46060] (2-86)

Foldseek 3Di:
DVVCLVVVHDLVRVLVVCCVPPNNPPDDSVRSVVVNVCVVVVNPDPDDDDDDDDDDPADPVNLVVLVVVCVVDPLVVSCVVPVHDSVVSVVSD

pLDDT: mean 78.9, std 16.39, range [51.47, 95.88]